Protein AF-A0A7V4GDG8-F1 (afdb_monomer)

Foldseek 3Di:
DDDDDPDDPVPPPVPPDDDDPVLVVLVVLLVVLVVLLVVLVVQCVDPDDPVSPVVSVVSNVVSVVSNVVSVVVVVVVVVVVVVD

Structure (mmCIF, N/CA/C/O backbone):
data_AF-A0A7V4GDG8-F1
#
_entry.id   AF-A0A7V4GDG8-F1
#
loop_
_atom_site.group_PDB
_atom_site.id
_atom_site.type_symbol
_atom_site.label_atom_id
_atom_site.label_alt_id
_atom_site.label_comp_id
_atom_site.label_asym_id
_atom_site.label_entity_id
_atom_site.label_seq_id
_atom_site.pdbx_PDB_ins_code
_atom_site.Cartn_x
_atom_site.Cartn_y
_atom_site.Cartn_z
_atom_site.occupancy
_atom_site.B_iso_or_equiv
_atom_site.auth_seq_id
_atom_site.auth_comp_id
_atom_site.auth_asym_id
_atom_site.auth_atom_id
_atom_site.pdbx_PDB_model_num
ATOM 1 N N . MET A 1 1 ? -59.249 -8.177 20.796 1.00 41.03 1 MET A N 1
ATOM 2 C CA . MET A 1 1 ? -58.771 -9.414 20.142 1.00 41.03 1 MET A CA 1
ATOM 3 C C . MET A 1 1 ? -58.186 -8.997 18.795 1.00 41.03 1 MET A C 1
ATOM 5 O O . MET A 1 1 ? -58.960 -8.588 17.953 1.00 41.03 1 MET A O 1
ATOM 9 N N . GLY A 1 2 ? -56.884 -8.905 18.550 1.00 47.09 2 GLY A N 1
ATOM 10 C CA . GLY A 1 2 ? -55.705 -9.173 19.362 1.00 47.09 2 GLY A CA 1
ATOM 11 C C . GLY A 1 2 ? -54.592 -8.169 19.026 1.00 47.09 2 GLY A C 1
ATOM 12 O O . GLY A 1 2 ? -54.609 -7.530 17.978 1.00 47.09 2 GLY A O 1
ATOM 13 N N . GLN A 1 3 ? -53.674 -8.008 19.976 1.00 47.25 3 GLN A N 1
ATOM 14 C CA . GLN A 1 3 ? -52.392 -7.322 19.819 1.00 47.25 3 GLN A CA 1
ATOM 15 C C . GLN A 1 3 ? -51.456 -8.169 18.947 1.00 47.25 3 GLN A C 1
ATOM 17 O O . GLN A 1 3 ? -51.510 -9.386 19.084 1.00 47.25 3 GLN A O 1
ATOM 22 N N . ILE A 1 4 ? -50.625 -7.516 18.122 1.00 53.16 4 ILE A N 1
ATOM 23 C CA . ILE A 1 4 ? -49.235 -7.816 17.681 1.00 53.16 4 ILE A CA 1
ATOM 24 C C . ILE A 1 4 ? -49.020 -7.142 16.306 1.00 53.16 4 ILE A C 1
ATOM 26 O O . ILE A 1 4 ? -49.839 -7.310 15.416 1.00 53.16 4 ILE A O 1
ATOM 30 N N . GLY A 1 5 ?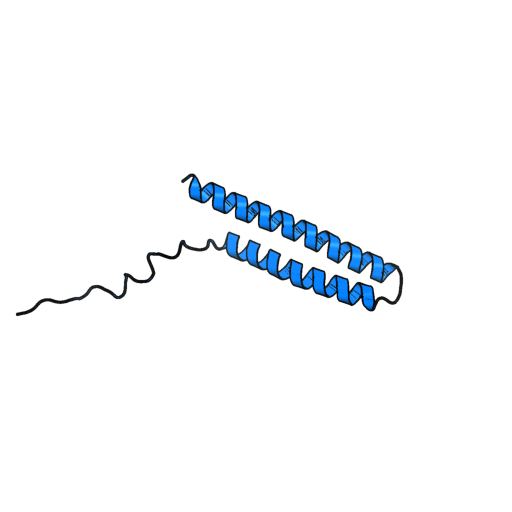 -47.989 -6.356 16.010 1.00 43.75 5 GLY A N 1
ATOM 31 C CA . GLY A 1 5 ? -46.863 -5.858 16.784 1.00 43.75 5 GLY A CA 1
ATOM 32 C C . GLY A 1 5 ? -46.156 -4.790 15.939 1.00 43.75 5 GLY A C 1
ATOM 33 O O . GLY A 1 5 ? -45.644 -5.076 14.863 1.00 43.75 5 GLY A O 1
ATOM 34 N N . GLU A 1 6 ? -46.131 -3.559 16.442 1.00 42.94 6 GLU A N 1
ATOM 35 C CA . GLU A 1 6 ? -45.413 -2.388 15.909 1.00 42.94 6 GLU A CA 1
ATOM 36 C C . GLU A 1 6 ? -43.902 -2.447 16.230 1.00 42.94 6 GLU A C 1
ATOM 38 O O . GLU A 1 6 ? -43.209 -1.446 16.373 1.00 42.94 6 GLU A O 1
ATOM 43 N N . ALA A 1 7 ? -43.358 -3.650 16.379 1.00 48.03 7 ALA A N 1
ATOM 44 C CA . ALA A 1 7 ? -41.985 -3.886 16.786 1.00 48.03 7 ALA A CA 1
ATOM 45 C C . ALA A 1 7 ? -41.433 -5.057 15.974 1.00 48.03 7 ALA A C 1
ATOM 47 O O . ALA A 1 7 ? -42.114 -6.070 15.843 1.00 48.03 7 ALA A O 1
ATOM 48 N N . THR A 1 8 ? -40.187 -4.934 15.501 1.00 50.84 8 THR A N 1
ATOM 49 C CA . THR A 1 8 ? -39.325 -5.978 14.881 1.00 50.84 8 THR A CA 1
ATOM 50 C C . THR A 1 8 ? -38.880 -5.729 13.433 1.00 50.84 8 THR A C 1
ATOM 52 O O . THR A 1 8 ? -38.443 -6.642 12.747 1.00 50.84 8 THR A O 1
ATOM 55 N N . VAL A 1 9 ? -38.791 -4.470 12.996 1.00 45.09 9 VAL A N 1
ATOM 56 C CA . VAL A 1 9 ? -37.765 -4.107 11.989 1.00 45.09 9 VAL A CA 1
ATOM 57 C C . VAL A 1 9 ? -36.833 -3.028 12.542 1.00 45.09 9 VAL A C 1
ATOM 59 O O . VAL A 1 9 ? -36.500 -2.042 11.900 1.00 45.09 9 VAL A O 1
ATOM 62 N N . ARG A 1 10 ? -36.428 -3.209 13.802 1.00 43.81 10 ARG A N 1
ATOM 63 C CA . ARG A 1 10 ? -35.351 -2.447 14.455 1.00 43.81 10 ARG A CA 1
ATOM 64 C C . ARG A 1 10 ? -34.443 -3.353 15.297 1.00 43.81 10 ARG A C 1
ATOM 66 O O . ARG A 1 10 ? -33.889 -2.908 16.285 1.00 43.81 10 ARG A O 1
ATOM 73 N N . GLY A 1 11 ? -34.342 -4.635 14.929 1.00 37.03 11 GLY A N 1
ATOM 74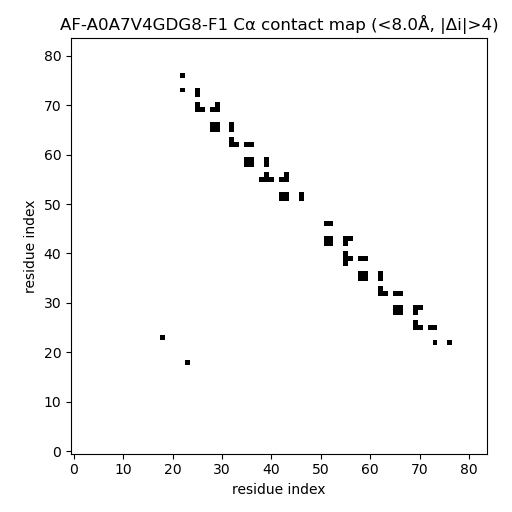 C CA . GLY A 1 11 ? -33.717 -5.675 15.759 1.00 37.03 11 GLY A CA 1
ATOM 75 C C . GLY A 1 11 ? -32.872 -6.696 14.995 1.00 37.03 11 GLY A C 1
ATOM 76 O O . GLY A 1 11 ? -32.762 -7.829 15.441 1.00 37.03 11 GLY A O 1
ATOM 77 N N . VAL A 1 12 ? -32.311 -6.335 13.831 1.00 43.72 12 VAL A N 1
ATOM 78 C CA . VAL A 1 12 ? -31.373 -7.211 13.084 1.00 43.72 12 VAL A CA 1
ATOM 79 C C . VAL A 1 12 ? -30.021 -6.530 12.801 1.00 43.72 12 VAL A C 1
ATOM 81 O O . VAL A 1 12 ? -29.114 -7.152 12.266 1.00 43.72 12 VAL A O 1
ATOM 84 N N . VAL A 1 13 ? -29.827 -5.270 13.215 1.00 45.25 13 VAL A N 1
ATOM 85 C CA . VAL A 1 13 ? -28.527 -4.571 13.078 1.00 45.25 13 VAL A CA 1
ATOM 86 C C . VAL A 1 13 ? -27.846 -4.243 14.410 1.00 45.25 13 VAL A C 1
ATOM 88 O O . VAL A 1 13 ? -26.730 -3.733 14.415 1.00 45.25 13 VAL A O 1
ATOM 91 N N . GLU A 1 14 ? -28.448 -4.603 15.544 1.00 41.28 14 GLU A N 1
ATOM 92 C CA . GLU A 1 14 ? -27.791 -4.545 16.856 1.00 41.28 14 GLU A CA 1
ATOM 93 C C . GLU A 1 14 ? -26.943 -5.811 17.050 1.00 41.28 14 GLU A C 1
ATOM 95 O O . GLU A 1 14 ? -27.346 -6.772 17.697 1.00 41.28 14 GLU A O 1
ATOM 100 N N . GLY A 1 15 ? -25.782 -5.848 16.393 1.00 36.41 15 GLY A N 1
ATOM 101 C CA . GLY A 1 15 ? -24.853 -6.980 16.496 1.00 36.41 15 GLY A CA 1
ATOM 102 C C . GLY A 1 15 ? -23.593 -6.905 15.632 1.00 36.41 15 GLY A C 1
ATOM 103 O O . GLY A 1 15 ? -22.686 -7.708 15.825 1.00 36.41 15 GLY A O 1
ATOM 104 N N . ALA A 1 16 ? -23.484 -5.939 14.717 1.00 45.97 16 ALA A N 1
ATOM 105 C CA . ALA A 1 16 ? -22.233 -5.654 14.021 1.00 45.97 16 ALA A CA 1
ATOM 106 C C . ALA A 1 16 ? 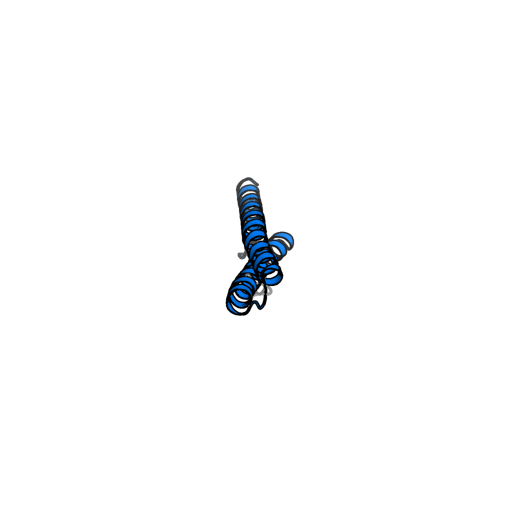-21.623 -4.385 14.621 1.00 45.97 16 ALA A C 1
ATOM 108 O O . ALA A 1 16 ? -22.082 -3.279 14.344 1.00 45.97 16 ALA A O 1
ATOM 109 N N . VAL A 1 17 ? -20.622 -4.573 15.482 1.00 50.28 17 VAL A N 1
ATOM 110 C CA . VAL A 1 17 ? -19.746 -3.527 16.026 1.00 50.28 17 VAL A CA 1
ATOM 111 C C . VAL A 1 17 ? -19.451 -2.501 14.929 1.00 50.28 17 VAL A C 1
ATOM 113 O O . VAL A 1 17 ? -18.925 -2.848 13.871 1.00 50.28 17 VAL A O 1
ATOM 116 N N . GLY A 1 18 ? -19.886 -1.258 15.149 1.00 50.50 18 GLY A N 1
ATOM 117 C CA . GLY A 1 18 ? -19.804 -0.192 14.160 1.00 50.50 18 GLY A CA 1
ATOM 118 C C . GLY A 1 18 ? -18.358 0.036 13.748 1.00 50.50 18 GLY A C 1
ATOM 119 O O . GLY A 1 18 ? -17.561 0.535 14.536 1.00 50.50 18 GLY A O 1
ATOM 120 N N . VAL A 1 19 ? -18.022 -0.325 12.510 1.00 58.66 19 VAL A N 1
ATOM 121 C CA . VAL A 1 19 ? -16.710 -0.035 11.934 1.00 58.66 19 VAL A CA 1
ATOM 122 C C . VAL A 1 19 ? -16.532 1.478 11.925 1.00 58.66 19 VAL A C 1
ATOM 124 O O . VAL A 1 19 ? -17.233 2.185 11.196 1.00 58.66 19 VAL A O 1
ATOM 127 N N . ARG A 1 20 ? -15.612 1.985 12.747 1.00 72.31 20 ARG A N 1
ATOM 128 C CA . ARG A 1 20 ? -15.291 3.409 12.747 1.00 72.31 20 ARG A CA 1
ATOM 129 C C . ARG A 1 20 ? -14.709 3.820 11.385 1.00 72.31 20 ARG A C 1
ATOM 131 O O . ARG A 1 20 ? -14.051 3.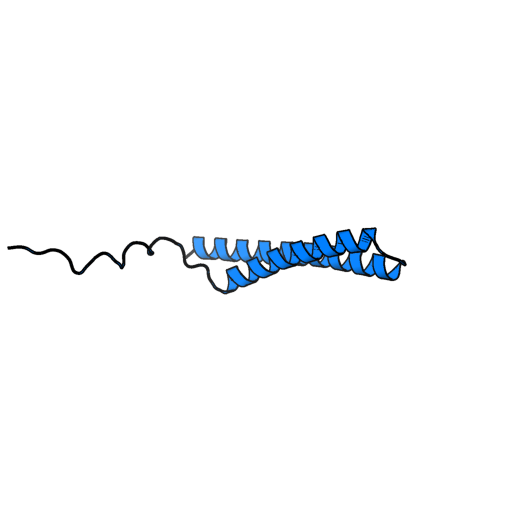038 10.694 1.00 72.31 20 ARG A O 1
ATOM 138 N N . ALA A 1 21 ? -14.969 5.060 10.976 1.00 75.06 21 ALA A N 1
ATOM 139 C CA . ALA A 1 21 ? -14.553 5.568 9.666 1.00 75.06 21 ALA A CA 1
ATOM 140 C C . ALA A 1 21 ? -13.019 5.647 9.497 1.00 75.06 21 ALA A C 1
ATOM 142 O O . ALA A 1 21 ? -12.510 5.542 8.380 1.00 75.06 21 ALA A O 1
ATOM 143 N N . ASP A 1 22 ? -12.281 5.811 10.594 1.00 79.50 22 ASP A N 1
ATOM 144 C CA . ASP A 1 22 ? -10.817 5.768 10.645 1.00 79.50 22 ASP A CA 1
ATOM 145 C C . ASP A 1 22 ? -10.267 4.358 10.364 1.00 79.50 22 ASP A C 1
ATOM 147 O O . ASP A 1 22 ? -9.365 4.224 9.534 1.00 79.50 22 ASP A O 1
ATOM 151 N N . ASP A 1 23 ? -10.860 3.301 10.930 1.00 92.75 23 ASP A N 1
ATOM 152 C CA . ASP A 1 23 ? -10.494 1.913 10.617 1.00 92.75 23 ASP A CA 1
ATOM 153 C C . ASP A 1 23 ? -10.682 1.603 9.132 1.00 92.75 23 ASP A C 1
ATOM 155 O O . ASP A 1 23 ? -9.866 0.910 8.521 1.00 92.75 23 ASP A O 1
ATOM 159 N N . GLU A 1 24 ? -11.766 2.097 8.525 1.00 93.94 24 GLU A N 1
ATOM 160 C CA . GLU A 1 24 ? -11.992 1.895 7.096 1.00 93.94 24 GLU A CA 1
ATOM 161 C C . GLU A 1 24 ? -10.885 2.555 6.273 1.00 93.94 24 GLU A C 1
ATOM 163 O O . GLU A 1 24 ? -10.350 1.911 5.371 1.00 93.94 24 GLU A O 1
ATOM 168 N N . ASN A 1 25 ? -10.469 3.780 6.613 1.00 95.00 25 ASN A N 1
ATOM 169 C CA . ASN A 1 25 ? -9.344 4.448 5.953 1.00 95.00 25 ASN A CA 1
ATOM 170 C C . ASN A 1 25 ? -8.038 3.651 6.086 1.00 95.00 25 ASN A C 1
ATOM 172 O O . ASN A 1 25 ? -7.336 3.479 5.087 1.00 95.00 25 ASN A O 1
ATOM 176 N N . LEU A 1 26 ? -7.749 3.084 7.261 1.00 96.62 26 LEU A N 1
ATOM 177 C CA . LEU A 1 26 ? -6.596 2.196 7.457 1.00 96.62 26 LEU A CA 1
ATOM 178 C C . LEU A 1 26 ? -6.696 0.942 6.575 1.00 96.62 26 LEU A C 1
ATOM 180 O O . LEU A 1 26 ?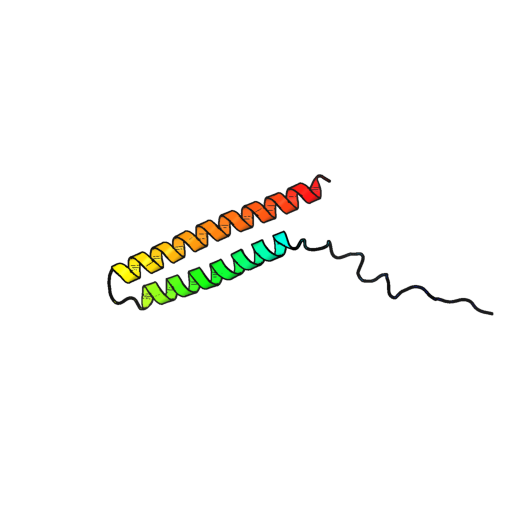 -5.734 0.578 5.896 1.00 96.62 26 LEU A O 1
ATOM 184 N N . ARG A 1 27 ? -7.882 0.328 6.467 1.00 96.06 27 ARG A N 1
ATOM 185 C CA . ARG A 1 27 ? -8.114 -0.786 5.529 1.00 96.06 27 ARG A CA 1
ATOM 186 C C . ARG A 1 27 ? -7.947 -0.360 4.068 1.00 96.06 27 ARG A C 1
ATOM 188 O O . ARG A 1 27 ? -7.484 -1.170 3.261 1.00 96.06 27 ARG A O 1
ATOM 195 N N . ARG A 1 28 ? -8.277 0.886 3.697 1.00 97.50 28 ARG A N 1
ATOM 196 C 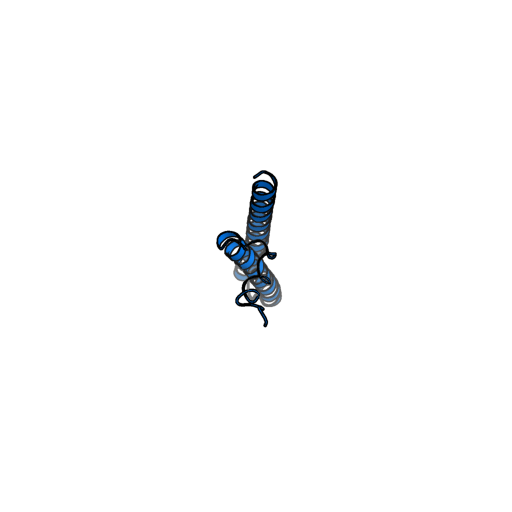CA . ARG A 1 28 ? -7.998 1.419 2.346 1.00 97.50 28 ARG A CA 1
ATOM 197 C C . ARG A 1 28 ? -6.502 1.540 2.097 1.00 97.50 28 ARG A C 1
ATOM 199 O O . ARG A 1 28 ? -6.054 1.136 1.027 1.00 97.50 28 ARG A O 1
ATOM 206 N N . VAL A 1 29 ? -5.737 2.020 3.079 1.00 98.19 29 VAL A N 1
ATOM 207 C CA . VAL A 1 29 ? -4.268 2.060 3.002 1.00 98.19 29 VAL A CA 1
ATOM 208 C C . VAL A 1 29 ? -3.719 0.652 2.786 1.00 98.19 29 VAL A C 1
ATOM 210 O O . VAL A 1 29 ? -2.955 0.445 1.848 1.00 98.19 29 VAL A O 1
ATOM 213 N N . LEU A 1 30 ? -4.177 -0.347 3.547 1.00 98.44 30 LEU A N 1
ATOM 214 C CA . LEU A 1 30 ? -3.762 -1.741 3.348 1.00 98.44 30 LEU A CA 1
ATOM 215 C C . LEU A 1 30 ? -4.045 -2.238 1.923 1.00 98.44 30 LEU A C 1
ATOM 217 O O . LEU A 1 30 ? -3.182 -2.869 1.310 1.00 98.44 30 LEU A O 1
ATOM 221 N N . ARG A 1 31 ? -5.214 -1.921 1.352 1.00 98.50 31 ARG A N 1
ATOM 222 C CA . ARG A 1 31 ? -5.520 -2.248 -0.053 1.00 98.50 31 ARG A CA 1
ATOM 223 C C . ARG A 1 31 ? -4.586 -1.529 -1.027 1.00 98.50 31 ARG A C 1
ATOM 225 O O . ARG A 1 31 ? -4.088 -2.173 -1.946 1.00 98.50 31 ARG A O 1
ATOM 232 N N . LEU A 1 32 ? -4.295 -0.249 -0.799 1.00 98.75 32 LEU A N 1
ATOM 233 C CA . LEU A 1 32 ? -3.354 0.516 -1.619 1.00 98.75 32 LEU A CA 1
ATOM 234 C C . LEU A 1 32 ? -1.956 -0.111 -1.601 1.00 98.75 32 LEU A C 1
ATOM 236 O O . LEU A 1 32 ? -1.360 -0.270 -2.660 1.00 98.75 32 LEU A O 1
ATOM 240 N N . THR A 1 33 ? -1.463 -0.564 -0.443 1.00 98.75 33 THR A N 1
ATOM 241 C CA . THR A 1 33 ? -0.146 -1.225 -0.377 1.00 98.75 33 THR A CA 1
ATOM 242 C C . THR A 1 33 ? -0.066 -2.488 -1.234 1.00 98.75 33 THR A C 1
ATOM 244 O O . THR A 1 33 ? 0.988 -2.774 -1.788 1.00 98.75 33 THR A O 1
ATOM 247 N N . ARG A 1 34 ? -1.172 -3.223 -1.423 1.00 98.62 34 ARG A N 1
ATOM 248 C CA . ARG A 1 34 ? -1.203 -4.388 -2.327 1.00 98.62 34 ARG A CA 1
ATOM 249 C C . ARG A 1 34 ? -1.051 -3.969 -3.787 1.00 98.62 34 ARG A C 1
ATOM 251 O O . ARG A 1 34 ? -0.316 -4.615 -4.523 1.00 98.62 34 ARG A O 1
ATOM 258 N N . VAL A 1 35 ? -1.703 -2.874 -4.177 1.00 98.69 35 VAL A N 1
ATOM 259 C CA . VAL A 1 35 ? -1.554 -2.284 -5.516 1.00 98.69 35 VAL A CA 1
ATOM 260 C C . VAL A 1 35 ? -0.123 -1.783 -5.724 1.00 98.69 35 VAL A C 1
ATOM 262 O O . VAL A 1 35 ? 0.463 -2.046 -6.767 1.00 98.69 35 VAL A O 1
ATOM 265 N N . MET A 1 36 ? 0.472 -1.130 -4.719 1.00 98.75 36 MET A N 1
ATOM 266 C CA . MET A 1 36 ? 1.866 -0.673 -4.775 1.00 98.75 36 MET A CA 1
ATOM 267 C C . MET A 1 36 ? 2.848 -1.835 -4.963 1.00 98.75 36 MET A C 1
ATOM 269 O O . MET A 1 36 ? 3.763 -1.719 -5.769 1.00 98.75 36 MET A O 1
ATOM 273 N N . LEU A 1 37 ? 2.658 -2.948 -4.243 1.00 98.69 37 LEU A N 1
ATOM 274 C CA . LEU A 1 37 ? 3.509 -4.135 -4.377 1.00 98.69 37 LEU A CA 1
ATOM 275 C C . LEU A 1 37 ? 3.381 -4.764 -5.767 1.00 98.69 37 LEU A C 1
ATOM 277 O O . LEU A 1 37 ? 4.397 -5.017 -6.401 1.00 98.69 37 LEU A O 1
ATOM 281 N N . ALA A 1 38 ? 2.153 -4.939 -6.265 1.00 98.56 38 ALA A N 1
ATOM 282 C CA . ALA A 1 38 ? 1.929 -5.463 -7.611 1.00 98.56 38 ALA A CA 1
ATOM 283 C C . ALA A 1 38 ? 2.593 -4.583 -8.685 1.00 98.56 38 ALA A C 1
ATOM 285 O O . ALA A 1 38 ? 3.275 -5.100 -9.565 1.00 98.56 38 ALA A O 1
ATOM 286 N N . LEU A 1 39 ? 2.462 -3.256 -8.567 1.00 98.44 39 LEU A N 1
ATOM 287 C CA . LEU A 1 39 ? 3.094 -2.307 -9.485 1.00 98.44 39 LEU A CA 1
ATOM 288 C C . LEU A 1 39 ? 4.625 -2.317 -9.377 1.00 98.44 39 LEU A C 1
ATOM 290 O O . LEU A 1 39 ? 5.310 -2.181 -10.385 1.00 98.44 39 LEU A O 1
ATOM 294 N N . ALA A 1 40 ? 5.176 -2.471 -8.173 1.00 98.31 40 ALA A N 1
ATOM 295 C CA . ALA A 1 40 ? 6.618 -2.585 -7.989 1.00 98.31 40 ALA A CA 1
ATOM 296 C C . ALA A 1 40 ? 7.172 -3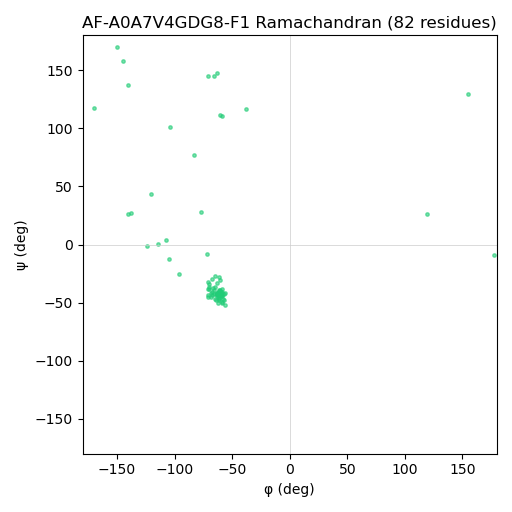.871 -8.621 1.00 98.31 40 ALA A C 1
ATOM 298 O O . ALA A 1 40 ? 8.238 -3.841 -9.227 1.00 98.31 40 ALA A O 1
ATOM 299 N N . ASP A 1 41 ? 6.450 -4.986 -8.510 1.00 97.69 41 ASP A N 1
ATOM 300 C CA . ASP A 1 41 ? 6.847 -6.264 -9.108 1.00 97.69 41 ASP A CA 1
ATOM 301 C C . ASP A 1 41 ? 6.728 -6.246 -10.639 1.00 97.69 41 ASP A C 1
ATOM 303 O O . ASP A 1 41 ? 7.600 -6.771 -11.334 1.00 97.69 41 ASP A O 1
ATOM 307 N N . GLU A 1 42 ? 5.692 -5.600 -11.180 1.00 97.94 42 GLU A N 1
ATOM 308 C CA . GLU A 1 42 ? 5.570 -5.336 -12.616 1.00 97.94 42 GLU A CA 1
ATOM 309 C C . GLU A 1 42 ? 6.712 -4.439 -13.110 1.00 97.94 42 GLU A C 1
ATOM 311 O O . GLU A 1 42 ? 7.438 -4.800 -14.034 1.00 97.94 42 GLU A O 1
ATOM 316 N N . GLY A 1 43 ? 6.939 -3.317 -12.430 1.00 96.56 43 GLY A N 1
ATOM 317 C CA . GLY A 1 43 ? 7.984 -2.364 -12.776 1.00 96.56 43 GLY A CA 1
ATOM 318 C C . GLY A 1 43 ? 9.399 -2.940 -12.704 1.00 96.56 43 GLY A C 1
ATOM 319 O O . GLY A 1 43 ? 10.211 -2.668 -13.583 1.00 96.56 43 GLY A O 1
ATOM 320 N N . GLU A 1 44 ? 9.697 -3.780 -11.711 1.00 94.38 44 GLU A N 1
ATOM 321 C CA . GLU A 1 44 ? 10.974 -4.499 -11.612 1.00 94.38 44 GLU A CA 1
ATOM 322 C C . GLU A 1 44 ? 11.207 -5.416 -12.820 1.00 94.38 44 GLU A C 1
ATOM 324 O O . GLU A 1 44 ? 12.322 -5.497 -13.325 1.00 94.38 44 GLU A O 1
ATOM 329 N N . ARG A 1 45 ? 10.166 -6.090 -13.320 1.00 95.75 45 ARG A N 1
ATOM 330 C CA . ARG A 1 45 ? 10.281 -6.954 -14.504 1.00 95.75 45 ARG A CA 1
ATOM 331 C C . ARG A 1 45 ? 10.499 -6.162 -15.794 1.00 95.75 45 ARG A C 1
ATOM 333 O O . ARG A 1 45 ? 11.217 -6.634 -16.670 1.00 95.75 45 ARG A O 1
ATOM 340 N N . ASP A 1 46 ? 9.871 -4.994 -15.906 1.00 95.69 46 ASP A N 1
ATOM 341 C CA . ASP A 1 46 ? 9.717 -4.280 -17.178 1.00 95.69 46 ASP A CA 1
ATOM 342 C C . ASP A 1 46 ? 10.619 -3.021 -17.292 1.00 95.69 46 ASP A C 1
ATOM 344 O O . ASP A 1 46 ? 10.547 -2.280 -18.278 1.00 95.69 46 ASP A O 1
ATOM 348 N N . HIS A 1 47 ? 11.481 -2.748 -16.300 1.00 92.44 47 HIS A N 1
ATOM 349 C CA . HIS A 1 47 ? 12.314 -1.539 -16.267 1.00 92.44 47 HIS A CA 1
ATOM 350 C C . HIS A 1 47 ? 13.368 -1.470 -17.388 1.00 92.44 47 HIS A C 1
ATOM 352 O O . HIS A 1 47 ? 13.975 -2.464 -17.778 1.00 92.44 47 HIS A O 1
ATOM 358 N N . ARG A 1 48 ? 13.628 -0.248 -17.881 1.00 93.50 48 ARG A N 1
ATOM 359 C CA . ARG A 1 48 ? 14.603 0.018 -18.962 1.00 93.50 48 ARG A CA 1
ATOM 360 C C . ARG A 1 48 ? 15.982 0.450 -18.476 1.00 93.50 48 ARG A C 1
ATOM 362 O O . ARG A 1 48 ? 16.956 0.295 -19.205 1.00 93.50 48 ARG A O 1
ATOM 369 N N . ASP A 1 49 ? 16.057 1.028 -17.283 1.00 94.56 49 ASP A N 1
ATOM 370 C CA . ASP A 1 49 ? 17.297 1.542 -16.712 1.00 94.56 49 ASP A CA 1
ATOM 371 C C . ASP A 1 49 ? 17.306 1.460 -15.179 1.00 94.56 49 ASP A C 1
ATOM 373 O O . ASP A 1 49 ? 16.291 1.191 -14.528 1.00 94.56 49 ASP A O 1
ATOM 377 N N . ALA A 1 50 ? 18.477 1.723 -14.599 1.00 94.25 50 ALA A N 1
ATOM 378 C CA . ALA A 1 50 ? 18.689 1.662 -13.159 1.00 94.25 50 ALA A CA 1
ATOM 379 C C . ALA A 1 50 ? 17.809 2.648 -12.369 1.00 94.25 50 ALA A C 1
ATOM 381 O O . ALA A 1 50 ? 17.470 2.373 -11.221 1.00 94.25 50 ALA A O 1
ATOM 382 N N . SER A 1 51 ? 17.414 3.783 -12.955 1.00 96.50 51 SER A N 1
ATOM 383 C CA . SER A 1 51 ? 16.581 4.769 -12.259 1.00 96.50 51 SER A CA 1
ATOM 384 C C . SER A 1 51 ? 15.157 4.252 -12.046 1.00 96.50 51 SER A C 1
ATOM 386 O O . SER A 1 51 ? 14.596 4.418 -10.961 1.00 96.50 51 SER A O 1
ATOM 388 N N . CYS A 1 52 ? 14.609 3.533 -13.031 1.00 96.94 52 CYS A N 1
ATOM 389 C CA . CYS A 1 52 ? 13.341 2.826 -12.894 1.00 96.94 52 CYS A CA 1
ATOM 390 C C . CYS A 1 52 ? 13.423 1.724 -11.826 1.00 96.94 52 CYS A C 1
ATOM 392 O O . CYS A 1 52 ? 12.537 1.647 -10.978 1.00 96.94 52 CYS A O 1
ATOM 394 N N . ALA A 1 53 ? 14.497 0.926 -11.808 1.00 94.44 53 ALA A N 1
ATOM 395 C CA . ALA A 1 53 ? 14.688 -0.109 -10.786 1.00 94.44 53 ALA A CA 1
ATOM 396 C C . ALA A 1 53 ? 14.707 0.480 -9.361 1.00 94.44 53 ALA A C 1
ATOM 398 O O . ALA A 1 53 ? 14.015 -0.008 -8.468 1.00 94.44 53 ALA A O 1
ATOM 399 N N . ILE A 1 54 ? 15.421 1.595 -9.157 1.00 97.44 54 ILE A N 1
ATOM 400 C CA . ILE A 1 54 ? 15.447 2.306 -7.868 1.00 97.44 54 ILE A CA 1
ATOM 401 C C . ILE A 1 54 ? 14.041 2.795 -7.482 1.00 97.44 54 ILE A C 1
ATOM 403 O O . ILE A 1 54 ? 13.642 2.668 -6.322 1.00 97.44 54 ILE A O 1
ATOM 407 N N . LEU A 1 55 ? 13.275 3.339 -8.433 1.00 98.06 55 LEU A N 1
ATOM 408 C CA . LEU A 1 55 ? 11.915 3.816 -8.180 1.00 98.06 55 LEU A CA 1
ATOM 409 C C . LEU A 1 55 ? 10.983 2.686 -7.723 1.00 98.06 55 LEU A C 1
ATOM 411 O O . LEU A 1 55 ? 10.261 2.853 -6.737 1.00 98.06 55 LEU A O 1
ATOM 415 N N . TYR A 1 56 ? 11.005 1.539 -8.401 1.00 98.06 56 TYR A N 1
ATOM 416 C CA . TYR A 1 56 ? 10.160 0.400 -8.035 1.00 98.06 56 TYR A CA 1
ATOM 417 C C . TYR A 1 56 ? 10.617 -0.270 -6.732 1.0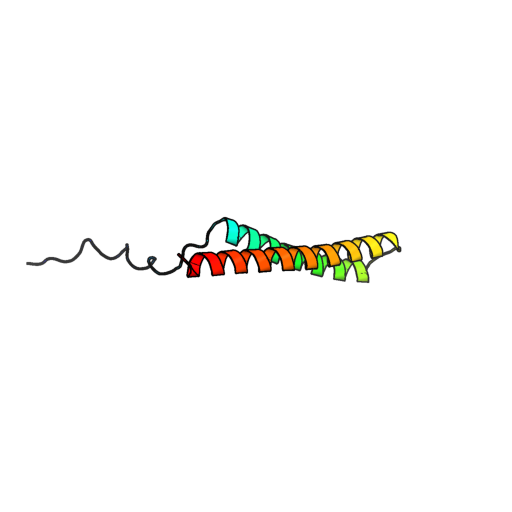0 98.06 56 TYR A C 1
ATOM 419 O O . TYR A 1 56 ? 9.772 -0.668 -5.927 1.00 98.06 56 TYR A O 1
ATOM 427 N N . GLY A 1 57 ? 11.923 -0.277 -6.449 1.00 98.00 57 GLY A N 1
ATOM 428 C CA . GLY A 1 57 ? 12.458 -0.637 -5.135 1.00 98.00 57 GLY A CA 1
ATOM 429 C C . GLY A 1 57 ? 11.917 0.264 -4.017 1.00 98.00 57 GLY A C 1
ATOM 430 O O . GLY A 1 57 ? 11.362 -0.231 -3.037 1.00 98.00 57 GLY A O 1
ATOM 431 N N . MET A 1 58 ? 11.969 1.590 -4.194 1.00 98.50 58 MET A N 1
ATOM 432 C CA . MET A 1 58 ? 11.394 2.536 -3.226 1.00 98.50 58 MET A CA 1
ATOM 433 C C . MET A 1 58 ? 9.883 2.351 -3.051 1.00 98.50 58 MET A C 1
ATOM 435 O O . MET A 1 58 ? 9.378 2.417 -1.928 1.00 98.50 58 MET A O 1
ATOM 439 N N . LEU A 1 59 ? 9.146 2.111 -4.141 1.00 98.69 59 LEU A N 1
ATOM 440 C CA . LEU A 1 59 ? 7.706 1.860 -4.082 1.00 98.69 59 LEU A CA 1
ATOM 441 C C . LEU A 1 59 ? 7.393 0.630 -3.217 1.00 98.69 59 LEU A C 1
ATOM 443 O O . LEU A 1 59 ? 6.499 0.686 -2.367 1.00 98.69 59 LEU A O 1
ATOM 447 N N . ARG A 1 60 ? 8.158 -0.453 -3.400 1.00 98.56 60 ARG A N 1
ATOM 448 C CA . ARG A 1 60 ? 8.050 -1.696 -2.626 1.00 98.56 60 ARG A CA 1
ATOM 449 C C . ARG A 1 60 ? 8.320 -1.455 -1.138 1.00 98.56 60 ARG A C 1
ATOM 451 O O . ARG A 1 60 ? 7.510 -1.850 -0.297 1.00 98.56 60 ARG A O 1
ATOM 458 N N . ASP A 1 61 ? 9.398 -0.747 -0.811 1.00 98.69 61 ASP A N 1
ATOM 459 C CA . ASP A 1 61 ? 9.771 -0.440 0.576 1.00 98.69 61 ASP A CA 1
ATOM 460 C C . ASP A 1 61 ? 8.709 0.407 1.286 1.00 98.69 61 ASP A C 1
ATOM 462 O O . ASP A 1 61 ? 8.296 0.108 2.415 1.00 98.69 61 ASP A O 1
ATOM 466 N N . MET A 1 62 ? 8.200 1.438 0.608 1.00 98.75 62 MET A N 1
ATOM 467 C CA . MET A 1 62 ? 7.143 2.289 1.151 1.00 98.75 62 MET A CA 1
ATOM 468 C C . MET A 1 62 ? 5.838 1.516 1.350 1.00 98.75 62 MET A C 1
ATOM 470 O O . MET A 1 62 ? 5.163 1.725 2.360 1.00 98.75 62 MET A O 1
ATOM 474 N N . ALA A 1 63 ? 5.504 0.581 0.456 1.00 98.75 63 ALA A N 1
ATOM 475 C CA . ALA A 1 63 ? 4.336 -0.280 0.615 1.00 98.75 63 ALA A CA 1
ATOM 476 C C . ALA A 1 63 ? 4.431 -1.139 1.886 1.00 98.75 63 ALA A C 1
ATOM 478 O O . ALA A 1 63 ? 3.480 -1.184 2.669 1.00 98.75 63 ALA A O 1
ATOM 479 N N . TYR A 1 64 ? 5.582 -1.772 2.142 1.00 98.62 64 TYR A N 1
ATOM 480 C CA . TYR A 1 64 ? 5.791 -2.555 3.363 1.00 98.62 64 TYR A CA 1
ATOM 481 C C . TYR A 1 64 ? 5.722 -1.696 4.627 1.00 98.62 64 TYR A C 1
ATOM 483 O O . TYR A 1 64 ? 5.092 -2.095 5.612 1.00 98.62 64 TYR A O 1
ATOM 491 N N . ARG A 1 65 ? 6.322 -0.501 4.597 1.00 98.75 65 ARG A N 1
ATOM 492 C CA . ARG A 1 65 ? 6.302 0.430 5.730 1.00 98.75 65 ARG A CA 1
ATOM 493 C C . ARG A 1 65 ? 4.886 0.909 6.051 1.00 98.75 65 ARG A C 1
ATOM 495 O O . ARG A 1 65 ? 4.481 0.854 7.210 1.00 98.75 65 ARG A O 1
ATOM 502 N N . LEU A 1 66 ? 4.127 1.326 5.037 1.00 98.69 66 LEU A N 1
ATOM 503 C CA . LEU A 1 66 ? 2.734 1.754 5.197 1.00 98.69 66 LEU A CA 1
ATOM 504 C C . LEU A 1 66 ? 1.851 0.618 5.712 1.00 98.69 66 LEU A C 1
ATOM 506 O O . LEU A 1 66 ? 1.037 0.842 6.605 1.00 98.69 66 LEU A O 1
ATOM 510 N N . ARG A 1 67 ? 2.041 -0.602 5.193 1.00 98.44 67 ARG A N 1
ATOM 511 C CA . ARG A 1 67 ? 1.272 -1.777 5.614 1.00 98.44 67 ARG A CA 1
ATOM 512 C C . ARG A 1 67 ? 1.452 -2.034 7.104 1.00 98.44 67 ARG A C 1
ATOM 514 O O . ARG A 1 67 ? 0.472 -2.101 7.836 1.00 98.44 67 ARG A O 1
ATOM 521 N N . ARG A 1 68 ? 2.709 -2.067 7.555 1.00 98.50 68 ARG A N 1
ATOM 522 C CA . ARG A 1 68 ? 3.047 -2.232 8.971 1.00 98.50 68 ARG A CA 1
ATOM 523 C C . ARG A 1 68 ? 2.418 -1.144 9.843 1.00 98.50 68 ARG A C 1
ATOM 525 O O . ARG A 1 68 ? 1.826 -1.466 10.865 1.00 98.50 68 ARG A O 1
ATOM 532 N N . MET A 1 69 ? 2.535 0.125 9.451 1.00 98.31 69 MET A N 1
ATOM 533 C CA . MET A 1 69 ? 1.971 1.238 10.225 1.00 98.31 69 MET A CA 1
ATOM 534 C C . MET A 1 69 ? 0.444 1.147 10.344 1.00 98.31 69 MET A C 1
ATOM 536 O O . MET A 1 69 ? -0.093 1.375 11.424 1.00 98.31 69 MET A O 1
ATOM 540 N N . ALA A 1 70 ? -0.249 0.792 9.258 1.00 97.75 70 ALA A N 1
ATOM 541 C CA . ALA A 1 70 ? -1.702 0.650 9.261 1.00 97.75 70 ALA A CA 1
ATOM 542 C C . ALA A 1 70 ? -2.176 -0.550 10.102 1.00 97.75 70 ALA A C 1
ATOM 544 O O . ALA A 1 70 ? -3.131 -0.413 10.865 1.00 97.75 70 ALA A O 1
ATOM 545 N N . ASP A 1 71 ? -1.488 -1.695 10.014 1.00 97.75 71 ASP A N 1
ATOM 546 C CA . ASP A 1 71 ? -1.777 -2.877 10.839 1.00 97.75 71 ASP A CA 1
ATOM 547 C C . ASP A 1 71 ? -1.551 -2.595 12.335 1.00 97.75 71 ASP A C 1
ATOM 549 O O . ASP A 1 71 ? -2.356 -2.987 13.183 1.00 97.75 71 ASP A O 1
ATOM 553 N N . GLU A 1 72 ? -0.469 -1.886 12.679 1.00 97.44 72 GLU A N 1
ATOM 554 C CA . GLU A 1 72 ? -0.178 -1.492 14.061 1.00 97.44 72 GLU A CA 1
ATOM 555 C C . GLU A 1 72 ? -1.270 -0.584 14.640 1.00 97.44 72 GLU A C 1
ATOM 557 O O . GLU A 1 72 ? -1.637 -0.756 15.806 1.00 97.44 72 GLU A O 1
ATOM 562 N N . GLU A 1 73 ? -1.797 0.346 13.839 1.00 96.75 73 GLU A N 1
ATOM 563 C CA . GLU A 1 73 ? -2.856 1.264 14.260 1.00 96.75 73 GLU A CA 1
ATOM 564 C C . GLU A 1 73 ? -4.200 0.551 14.437 1.00 96.75 73 GLU A C 1
ATOM 566 O O . GLU A 1 73 ? -4.815 0.685 15.493 1.00 96.75 73 GLU A O 1
ATOM 571 N N . LEU A 1 74 ? -4.598 -0.315 13.496 1.00 94.69 74 LEU A N 1
ATOM 572 C CA . LEU A 1 74 ? -5.781 -1.171 13.665 1.00 94.69 74 LEU A CA 1
ATOM 573 C C . LEU A 1 74 ? -5.673 -2.030 14.933 1.00 94.69 74 LEU A C 1
ATOM 575 O O . LEU A 1 74 ? -6.609 -2.119 15.721 1.00 94.69 74 LEU A O 1
ATOM 579 N N . ALA A 1 75 ? -4.495 -2.591 15.212 1.00 93.94 75 ALA A N 1
ATOM 580 C CA . ALA A 1 75 ? -4.293 -3.353 16.437 1.00 93.94 75 ALA A CA 1
ATOM 581 C C . ALA A 1 75 ? -4.360 -2.476 17.707 1.00 93.94 75 ALA A C 1
ATOM 583 O O . ALA A 1 75 ? -4.713 -2.978 18.779 1.00 93.94 75 ALA A O 1
ATOM 584 N N . ARG A 1 76 ? -3.985 -1.186 17.638 1.00 94.06 76 ARG A N 1
ATOM 585 C CA . ARG A 1 76 ? -4.164 -0.230 18.751 1.00 94.06 76 ARG A CA 1
ATOM 586 C C . ARG A 1 76 ? -5.640 0.066 18.971 1.00 94.06 76 ARG A C 1
ATOM 588 O O . ARG A 1 76 ? -6.073 0.003 20.119 1.00 94.06 76 ARG A O 1
ATOM 595 N N . HIS A 1 77 ? -6.380 0.314 17.900 1.00 91.88 77 HIS A N 1
ATOM 596 C CA . HIS A 1 77 ? -7.820 0.527 17.912 1.00 91.88 77 HIS A CA 1
ATOM 597 C C . HIS A 1 77 ? -8.559 -0.653 18.561 1.00 91.88 77 HIS A C 1
ATOM 599 O O . HIS A 1 77 ? -9.236 -0.469 19.573 1.00 91.88 77 HIS A O 1
ATOM 605 N N . ASP A 1 78 ? -8.296 -1.882 18.107 1.00 88.44 78 ASP A N 1
ATOM 606 C CA . ASP A 1 78 ? -8.879 -3.097 18.687 1.00 88.44 78 ASP A CA 1
ATOM 607 C C . ASP A 1 78 ? -8.542 -3.257 20.183 1.00 88.44 78 ASP A C 1
ATOM 609 O O . ASP A 1 78 ? -9.348 -3.732 20.984 1.00 88.44 78 ASP A O 1
ATOM 613 N N . ARG A 1 79 ? -7.312 -2.905 20.593 1.00 90.12 79 ARG A N 1
ATOM 614 C CA . ARG A 1 79 ? -6.892 -2.960 22.007 1.00 90.12 79 ARG A CA 1
ATOM 615 C C . ARG A 1 79 ? -7.571 -1.893 22.862 1.00 90.12 79 ARG A C 1
ATOM 617 O O . ARG A 1 79 ? -7.772 -2.150 24.047 1.00 90.12 79 ARG A O 1
ATOM 624 N N . ALA A 1 80 ? -7.848 -0.720 22.300 1.00 84.12 80 ALA A N 1
ATOM 625 C CA . ALA A 1 80 ? -8.538 0.363 22.988 1.00 84.12 80 ALA A CA 1
ATOM 626 C C . ALA A 1 80 ? -10.017 0.016 23.197 1.00 84.12 80 ALA A C 1
ATOM 628 O O . ALA A 1 80 ? -10.511 0.163 24.310 1.00 84.12 80 ALA A O 1
ATOM 629 N N . GLU A 1 81 ? -10.677 -0.547 22.180 1.00 80.75 81 GLU A N 1
ATOM 630 C CA . GLU A 1 81 ? -12.065 -1.020 22.282 1.00 80.75 81 GLU A CA 1
ATOM 631 C C . GLU A 1 81 ? -12.247 -2.088 23.362 1.00 80.75 81 GLU A C 1
ATOM 633 O O . GLU A 1 81 ? -13.205 -2.035 24.117 1.00 80.75 81 GLU A O 1
ATOM 638 N N . ARG A 1 82 ? -11.308 -3.037 23.492 1.00 72.44 82 ARG A N 1
ATOM 639 C CA . ARG A 1 82 ? -11.382 -4.096 24.519 1.00 72.44 82 ARG A CA 1
ATOM 640 C C . ARG A 1 82 ? -11.118 -3.622 25.955 1.00 72.44 82 ARG A C 1
ATOM 642 O O . ARG A 1 82 ? -11.196 -4.438 26.872 1.00 72.44 82 ARG A O 1
ATOM 649 N N . ARG A 1 83 ? -10.697 -2.369 26.154 1.00 65.06 83 ARG A N 1
ATOM 650 C CA . ARG A 1 83 ? -10.394 -1.786 27.476 1.00 65.06 83 ARG A CA 1
ATOM 651 C C . ARG A 1 83 ? -11.472 -0.819 27.973 1.00 65.06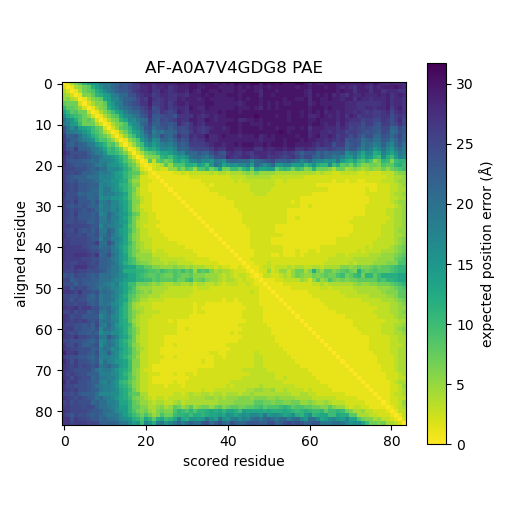 83 ARG A C 1
ATOM 653 O O . ARG A 1 83 ? -11.387 -0.434 29.139 1.00 65.06 83 ARG A O 1
ATOM 660 N N . GLY A 1 84 ? -12.397 -0.402 27.106 1.00 53.28 84 GLY A N 1
ATOM 661 C CA . GLY A 1 84 ? -13.560 0.425 27.448 1.00 53.28 84 GLY A CA 1
ATOM 662 C C . GLY A 1 84 ? -14.781 -0.430 27.737 1.00 53.28 84 GLY A C 1
ATOM 663 O O . GLY A 1 84 ? -15.609 0.037 28.545 1.00 53.28 84 GLY A O 1
#

pLDDT: mean 82.95, std 21.61, range [36.41, 98.75]

Nearest PDB structures (foldseek):
  5l89-assembly3_Z  TM=8.186E-01  e=5.431E+00  Rhodospirillum rubrum
  6suw-assembly3_V  TM=8.214E-01  e=5.795E+00  Rhodospirillum rubrum ATCC 11170
  5l8f-assembly1_B  TM=7.544E-01  e=5.795E+00  Rhodospirillum rubrum ATCC 11170
  5l8b-assembly4_V  TM=7.575E-01  e=6.597E+00  Rhodospirillum rubrum
  3k6c-assembly1_A  TM=6.546E-01  e=5.090E+00  Nitrosomonas europaea

Sequence (84 aa):
MGQIGEATVRGVVEGAVGVRADDENLRRVLRLTRVMLALADEGERDHRDASCAILYGMLRDMAYRLRRMADEELARHDRAERRG

Solvent-accessible surface area (backbone atoms only — not comparable to full-atom values): 4964 Å² total; per-residue (Å²): 139,78,90,86,71,102,70,77,93,83,72,88,69,89,80,65,81,76,79,51,72,66,59,52,52,37,52,48,51,46,54,49,26,52,55,36,38,53,50,17,56,51,38,58,75,68,49,88,49,71,68,50,40,52,50,22,50,50,40,35,53,52,20,55,53,51,36,52,54,36,53,52,48,50,53,48,52,57,53,51,62,77,72,110

Secondary structure (DSSP, 8-state):
-----S-SSSSSSTTS----HHHHHHHHHHHHHHHHHHHHHHHHHH-SSHHHHHHHHHHHHHHHHHHHHHHHHHHHHHHHHTT-

Mean predicted aligned error: 10.65 Å

Radius of gyration: 22.4 Å; Cα contacts (8 Å, |Δi|>4): 41; chains: 1; bounding box: 78×15×46 Å